Protein AF-A0A220MD50-F1 (afdb_monomer)

Foldseek 3Di:
DDDPPPPPPQVVVVVVPPPPDDDDDDFKKKKFKFFLVGNNDGPDIFIDGPQVCQLLQVQQQQAFWADPVVRDIHGGADLAFKIKHAQRRLVSLLVSLQVQLVVLLPDDQKDKDWADWDADPVRDIDTDIDMDGSVVSSVRSNVSSVSSVCRNPHRIMMMMHHD

Mean predicted aligned error: 7.97 Å

Sequence (163 aa):
MISSSSTKYTFCYYKQKFNYLGDKMGLTHEFYLVRSENENEPVETVVLSDNLVLYIWDSLRWIPSFNPSAQENQTGLNYHGITIIRHEGANLLKGICLNWSRLFSLAPSTFRLTGDFVMDENGNGAYEKWNCTRDDLTKTLSALAAIAERAYHENYNIVHHGI

Solvent-accessible surface area (backbone atoms only — not comparable to full-atom values): 9024 Å² total; per-residue (Å²): 139,81,81,92,71,69,76,80,67,61,68,66,60,57,73,71,70,59,80,80,72,79,90,75,96,66,67,52,32,41,38,28,33,18,39,69,93,43,74,87,53,67,79,45,77,40,73,40,48,36,67,58,49,64,68,47,35,78,70,47,45,69,24,44,23,34,32,73,88,80,72,41,79,48,60,25,72,42,68,62,41,58,24,40,30,41,44,74,14,16,50,49,46,19,52,53,25,46,51,52,18,55,56,40,64,74,51,59,72,60,51,73,50,71,55,62,79,46,67,50,97,84,71,56,68,48,64,39,70,49,82,45,45,27,65,60,53,26,50,49,27,43,50,47,18,51,51,18,48,46,17,42,78,46,78,27,26,35,44,33,38,29,93

Secondary structure (DSSP, 8-state):
-----SHHHHGGGHHHHSTTS------EEEEEEEETTEEEEEEEEEEEEHHHHHHTHHHHTTSEEEETTTTEEEES--SSSEEEE-HHHHHHHHHHHHHHHHHHHTS-SEEEEEEEEEE-TTS-EEEEEEEEEHHHHHHHHHHHHHHHHHHHHSSEEEEEE--

Nearest PDB structures (foldseek):
  9bk5-assembly1_A  TM=3.515E-01  e=6.912E-03  synthetic construct
  4b9q-assembly2_B  TM=5.364E-01  e=9.324E-01  Escherichia coli
  7krv-assembly2_A  TM=4.938E-01  e=7.721E-01  Escherichia coli K-12
  7ko2-assembly4_D  TM=4.845E-01  e=1.642E+00  Escherichia coli K-12
  5obx-assembly1_A  TM=2.438E-01  e=4.384E-01  Mycoplasmoides genitalium G37

pLDDT: mean 86.34, std 21.07, range [29.56, 98.81]

Structure (mmCIF, N/CA/C/O backbone):
data_AF-A0A220MD50-F1
#
_entry.id   AF-A0A220MD50-F1
#
loop_
_atom_site.group_PDB
_atom_site.id
_atom_site.type_symbol
_atom_site.label_atom_id
_atom_site.label_alt_id
_atom_site.label_comp_id
_atom_site.label_asym_id
_atom_site.label_entity_id
_atom_site.label_seq_id
_atom_site.pdbx_PDB_ins_code
_atom_site.Cartn_x
_atom_site.Cartn_y
_atom_site.Cartn_z
_atom_site.occupancy
_atom_site.B_iso_or_equiv
_atom_site.auth_seq_id
_atom_site.auth_comp_id
_atom_site.auth_asym_id
_atom_site.auth_atom_id
_atom_site.pdbx_PDB_model_num
ATOM 1 N N . MET A 1 1 ? -4.760 4.789 38.716 1.00 33.47 1 MET A N 1
ATOM 2 C CA . MET A 1 1 ? -3.443 4.570 38.083 1.00 33.47 1 MET A CA 1
ATOM 3 C C . MET A 1 1 ? -3.423 3.143 37.568 1.00 33.47 1 MET A C 1
ATOM 5 O O . MET A 1 1 ? -3.322 2.234 38.376 1.00 33.47 1 MET A O 1
ATOM 9 N N . ILE A 1 2 ? -3.626 2.941 36.267 1.00 31.88 2 ILE A N 1
ATOM 10 C CA . ILE A 1 2 ? -3.492 1.627 35.623 1.00 31.88 2 ILE A CA 1
ATOM 11 C C . ILE A 1 2 ? -2.254 1.719 34.733 1.00 31.88 2 ILE A C 1
ATOM 13 O O . ILE A 1 2 ? -2.068 2.712 34.032 1.00 31.88 2 ILE A O 1
ATOM 17 N N . SER A 1 3 ? -1.360 0.746 34.887 1.00 29.56 3 SER A N 1
ATOM 18 C CA . SER A 1 3 ? 0.023 0.778 34.423 1.00 29.56 3 SER A CA 1
ATOM 19 C C . SER A 1 3 ? 0.145 0.637 32.905 1.00 29.56 3 SER A C 1
ATOM 21 O O . SER A 1 3 ? -0.323 -0.333 32.315 1.00 29.56 3 SER A O 1
ATOM 23 N N . SER A 1 4 ? 0.861 1.574 32.290 1.00 38.00 4 SER A N 1
ATOM 24 C CA . SER A 1 4 ? 1.209 1.650 30.866 1.00 38.00 4 SER A CA 1
ATOM 25 C C . SER A 1 4 ? 2.385 0.740 30.464 1.00 38.00 4 SER A C 1
ATOM 27 O O . SER A 1 4 ? 3.243 1.121 29.671 1.00 38.00 4 SER A O 1
ATOM 29 N N . SER A 1 5 ? 2.470 -0.469 31.023 1.00 34.22 5 SER A N 1
ATOM 30 C CA . SER A 1 5 ? 3.657 -1.333 30.909 1.00 34.22 5 SER A CA 1
ATOM 31 C C . SER A 1 5 ? 3.493 -2.570 30.014 1.00 34.22 5 SER A C 1
ATOM 33 O O . SER A 1 5 ? 4.454 -3.319 29.856 1.00 34.22 5 SER A O 1
ATOM 35 N N . SER A 1 6 ? 2.326 -2.804 29.402 1.00 35.72 6 SER A N 1
ATOM 36 C CA . SER A 1 6 ? 2.066 -4.023 28.611 1.00 35.72 6 SER A CA 1
ATOM 37 C C . SER A 1 6 ? 2.445 -3.926 27.127 1.00 35.72 6 SER A C 1
ATOM 39 O O . SER A 1 6 ? 2.651 -4.954 26.491 1.00 35.72 6 SER A O 1
ATOM 41 N N . THR A 1 7 ? 2.602 -2.727 26.562 1.00 43.53 7 THR A N 1
ATOM 42 C CA . THR A 1 7 ? 2.783 -2.556 25.106 1.00 43.53 7 THR A CA 1
ATOM 43 C C . THR A 1 7 ? 4.197 -2.898 24.616 1.00 43.53 7 THR A C 1
ATOM 45 O O . THR A 1 7 ? 4.386 -3.223 23.448 1.00 43.53 7 THR A O 1
ATOM 48 N N . LYS A 1 8 ? 5.209 -2.865 25.497 1.00 35.38 8 LYS A N 1
ATOM 49 C CA . LYS A 1 8 ? 6.620 -3.093 25.118 1.00 35.38 8 LYS A CA 1
ATOM 50 C C . LYS A 1 8 ? 7.014 -4.564 24.959 1.00 35.38 8 LYS A C 1
ATOM 52 O O . LYS A 1 8 ? 8.006 -4.837 24.293 1.00 35.38 8 LYS A O 1
ATOM 57 N N . TYR A 1 9 ? 6.282 -5.500 25.563 1.00 35.84 9 TYR A N 1
ATOM 58 C CA . TYR A 1 9 ? 6.720 -6.899 25.643 1.00 35.84 9 TYR A CA 1
ATOM 59 C C . TYR A 1 9 ? 6.120 -7.812 24.563 1.00 35.84 9 TYR A C 1
ATOM 61 O O . TYR A 1 9 ? 6.695 -8.860 24.280 1.00 35.84 9 TYR A O 1
ATOM 69 N N . THR A 1 10 ? 5.020 -7.419 23.914 1.00 44.12 10 THR A N 1
ATOM 70 C CA . THR A 1 10 ? 4.245 -8.352 23.073 1.00 44.12 10 THR A CA 1
ATOM 71 C C . THR A 1 10 ? 4.644 -8.339 21.591 1.00 44.12 10 THR A C 1
ATOM 73 O O . THR A 1 10 ? 4.596 -9.378 20.938 1.00 44.12 10 THR A O 1
ATOM 76 N N . PHE A 1 11 ? 5.165 -7.224 21.065 1.00 40.19 11 PHE A N 1
ATOM 77 C CA . PHE A 1 11 ? 5.594 -7.128 19.657 1.00 40.19 11 PHE A CA 1
ATOM 78 C C . PHE A 1 11 ? 6.889 -7.900 19.334 1.00 40.19 11 PHE A C 1
ATOM 80 O O . PHE A 1 11 ? 7.086 -8.333 18.200 1.00 40.19 11 PHE A O 1
ATOM 87 N N . CYS A 1 12 ? 7.747 -8.160 20.328 1.00 42.00 12 CYS A N 1
ATOM 88 C CA . CYS A 1 12 ? 8.954 -8.978 20.148 1.00 42.00 12 CYS A CA 1
ATOM 89 C C . CYS A 1 12 ? 8.655 -10.459 19.850 1.00 42.00 12 CYS A C 1
ATOM 91 O O . CYS A 1 12 ? 9.500 -11.141 19.272 1.00 42.00 12 CYS A O 1
ATOM 93 N N . TYR A 1 13 ? 7.473 -10.969 20.216 1.00 40.78 13 TYR A N 1
ATOM 94 C CA . TYR A 1 13 ? 7.161 -12.399 20.094 1.00 40.78 13 TYR A CA 1
ATOM 95 C C . TYR A 1 13 ? 6.938 -12.845 18.636 1.00 40.78 13 TYR A C 1
ATOM 97 O O . TYR A 1 13 ? 7.210 -13.994 18.285 1.00 40.78 13 TYR A O 1
ATOM 105 N N . TYR A 1 14 ? 6.512 -11.936 17.753 1.00 43.03 14 TYR A N 1
ATOM 106 C CA . TYR A 1 14 ? 6.173 -12.277 16.367 1.00 43.03 14 TYR A CA 1
ATOM 107 C C . TYR A 1 14 ? 7.374 -12.360 15.425 1.00 43.03 14 TYR A C 1
ATOM 109 O O . TYR A 1 14 ? 7.390 -13.225 14.547 1.00 43.03 14 TYR A O 1
ATOM 117 N N . LYS A 1 15 ? 8.444 -11.596 15.686 1.00 42.00 15 LYS A N 1
ATOM 118 C CA . LYS A 1 15 ? 9.710 -11.725 14.941 1.00 42.00 15 LYS A CA 1
ATOM 119 C C . LYS A 1 15 ? 10.330 -13.123 15.093 1.00 42.00 15 LYS A C 1
ATOM 121 O O . LYS A 1 15 ? 11.102 -13.555 14.246 1.00 42.00 15 LYS A O 1
ATOM 126 N N . GLN A 1 16 ? 9.983 -13.850 16.159 1.00 35.53 16 GLN A N 1
ATOM 127 C CA . GLN A 1 16 ? 10.548 -15.166 16.458 1.00 35.53 16 GLN A CA 1
ATOM 128 C C . GLN A 1 16 ? 9.761 -16.336 15.838 1.00 35.53 16 GLN A C 1
ATOM 130 O O . GLN A 1 16 ? 10.336 -17.406 15.653 1.00 35.53 16 GLN A O 1
ATOM 135 N N . LYS A 1 17 ? 8.482 -16.150 15.469 1.00 33.06 17 LYS A N 1
ATOM 136 C CA . LYS A 1 17 ? 7.619 -17.239 14.965 1.00 33.06 17 LYS A CA 1
ATOM 137 C C . LYS A 1 17 ? 7.567 -17.355 13.433 1.00 33.06 17 LYS A C 1
ATOM 139 O O . LYS A 1 17 ? 7.232 -18.426 12.938 1.00 33.06 17 LYS A O 1
ATOM 144 N N . PHE A 1 18 ? 7.941 -16.307 12.692 1.00 42.00 18 PHE A N 1
ATOM 145 C CA . PHE A 1 18 ? 7.880 -16.285 11.219 1.00 42.00 18 PHE A CA 1
ATOM 146 C C . PHE A 1 18 ? 9.227 -16.473 10.499 1.00 42.00 18 PHE A C 1
ATOM 148 O O . PHE A 1 18 ? 9.246 -16.639 9.284 1.00 42.00 18 PHE A O 1
ATOM 155 N N . ASN A 1 19 ? 10.343 -16.601 11.228 1.00 35.97 19 ASN A N 1
ATOM 156 C CA . ASN A 1 19 ? 11.669 -16.915 10.660 1.00 35.97 19 ASN A CA 1
ATOM 157 C C . ASN A 1 19 ? 11.794 -18.330 10.034 1.00 35.97 19 ASN A C 1
ATOM 159 O O . ASN A 1 19 ? 12.901 -18.766 9.734 1.00 35.97 19 ASN A O 1
ATOM 163 N N . TYR A 1 20 ? 10.690 -19.062 9.842 1.00 38.44 20 TYR A N 1
ATOM 164 C CA . TYR A 1 20 ? 10.674 -20.452 9.361 1.00 38.44 20 TYR A CA 1
ATOM 165 C C . TYR A 1 20 ? 9.912 -20.671 8.040 1.00 38.44 20 TYR A C 1
ATOM 167 O O . TYR A 1 20 ? 9.559 -21.802 7.715 1.00 38.44 20 TYR A O 1
ATOM 175 N N . LEU A 1 21 ? 9.688 -19.617 7.250 1.00 39.91 21 LEU A N 1
ATOM 176 C CA . LEU A 1 21 ? 9.202 -19.699 5.864 1.00 39.91 21 LEU A CA 1
ATOM 177 C C . LEU A 1 21 ? 9.968 -18.642 5.040 1.00 39.91 21 LEU A C 1
ATOM 179 O O . LEU A 1 21 ? 9.522 -17.515 4.908 1.00 39.91 21 LEU A O 1
ATOM 183 N N . GLY A 1 22 ? 11.218 -18.859 4.641 1.00 35.53 22 GLY A N 1
ATOM 184 C CA . GLY A 1 22 ? 11.561 -19.738 3.526 1.00 35.53 22 GLY A CA 1
ATOM 185 C C . GLY A 1 22 ? 11.925 -18.900 2.288 1.00 35.53 22 GLY A C 1
ATOM 186 O O . GLY A 1 22 ? 11.055 -18.560 1.497 1.00 35.53 22 GLY A O 1
ATOM 187 N N . ASP A 1 23 ? 13.212 -18.560 2.172 1.00 40.06 23 ASP A N 1
ATOM 188 C CA . ASP A 1 23 ? 13.975 -18.261 0.947 1.00 40.06 23 ASP A CA 1
ATOM 189 C C . ASP A 1 23 ? 13.299 -17.498 -0.210 1.00 40.06 23 ASP A C 1
ATOM 191 O O . ASP A 1 23 ? 12.813 -18.080 -1.181 1.00 40.06 23 ASP A O 1
ATOM 195 N N . LYS A 1 24 ? 13.426 -16.164 -0.161 1.00 38.53 24 LYS A N 1
ATOM 196 C CA . LYS A 1 24 ? 13.802 -15.267 -1.278 1.00 38.53 24 LYS A CA 1
ATOM 197 C C . LYS A 1 24 ? 14.129 -13.893 -0.671 1.00 38.53 24 LYS A C 1
ATOM 199 O O . LYS A 1 24 ? 13.249 -13.053 -0.535 1.00 38.53 24 LYS A O 1
ATOM 204 N N . MET A 1 25 ? 15.370 -13.695 -0.215 1.00 47.81 25 MET A N 1
ATOM 205 C CA . MET A 1 25 ? 15.785 -12.490 0.524 1.00 47.81 25 MET A CA 1
ATOM 206 C C . MET A 1 25 ? 15.699 -11.217 -0.335 1.00 47.81 25 MET A C 1
ATOM 208 O O . MET A 1 25 ? 16.611 -10.900 -1.095 1.00 47.81 25 MET A O 1
ATOM 212 N N . GLY A 1 26 ? 14.602 -10.485 -0.172 1.00 69.69 26 GLY A N 1
ATOM 213 C CA . GLY A 1 26 ? 14.502 -9.041 -0.360 1.00 69.69 26 GLY A CA 1
ATOM 214 C C . GLY A 1 26 ? 13.874 -8.443 0.900 1.00 69.69 26 GLY A C 1
ATOM 215 O O . GLY A 1 26 ? 13.210 -9.161 1.647 1.00 69.69 26 GLY A O 1
ATOM 216 N N . LEU A 1 27 ? 14.106 -7.158 1.166 1.00 90.50 27 LEU A N 1
ATOM 217 C CA . LEU A 1 27 ? 13.430 -6.462 2.262 1.00 90.50 27 LEU A CA 1
ATOM 218 C C . LEU A 1 27 ? 11.914 -6.438 1.992 1.00 90.50 27 LEU A C 1
ATOM 220 O O . LEU A 1 27 ? 11.474 -6.362 0.837 1.00 90.50 27 LEU A O 1
ATOM 224 N N . THR A 1 28 ? 11.110 -6.551 3.048 1.00 94.81 28 THR A N 1
ATOM 225 C CA . THR A 1 28 ? 9.648 -6.627 2.944 1.00 94.81 28 THR A CA 1
ATOM 226 C C . THR A 1 28 ? 8.963 -5.813 4.024 1.00 94.81 28 THR A C 1
ATOM 228 O O . THR A 1 28 ? 9.440 -5.745 5.153 1.00 94.81 28 THR A O 1
ATOM 231 N N . HIS A 1 29 ? 7.784 -5.298 3.689 1.00 97.06 29 HIS A N 1
ATOM 232 C CA . HIS A 1 29 ? 6.845 -4.710 4.633 1.00 97.06 29 HIS A CA 1
ATOM 233 C C . HIS A 1 29 ? 5.666 -5.647 4.857 1.00 97.06 29 HIS A C 1
ATOM 235 O O . HIS A 1 29 ? 5.079 -6.162 3.902 1.00 97.06 29 HIS A O 1
ATOM 241 N N . GLU A 1 30 ? 5.282 -5.825 6.113 1.00 97.25 30 GLU A N 1
ATOM 242 C CA . GLU A 1 30 ? 4.172 -6.695 6.494 1.00 97.25 30 GLU A CA 1
ATOM 243 C C . GLU A 1 30 ? 2.990 -5.850 6.964 1.00 97.25 30 GLU A C 1
ATOM 245 O O . GLU A 1 30 ? 3.157 -4.902 7.729 1.00 97.25 30 GLU A O 1
ATOM 250 N N . PHE A 1 31 ? 1.789 -6.194 6.512 1.00 98.00 31 PHE A N 1
ATOM 251 C CA . PHE A 1 31 ? 0.541 -5.542 6.888 1.00 98.00 31 PHE A CA 1
ATOM 252 C C . PHE A 1 31 ? -0.380 -6.578 7.517 1.00 98.00 31 PHE A C 1
ATOM 254 O O . PHE A 1 31 ? -0.807 -7.524 6.856 1.00 98.00 31 PHE A O 1
ATOM 261 N N . TYR A 1 32 ? -0.691 -6.386 8.790 1.00 97.12 32 TYR A N 1
ATOM 262 C CA . TYR A 1 32 ? -1.512 -7.281 9.590 1.00 97.12 32 TYR A CA 1
ATOM 263 C C . TYR A 1 32 ? -2.880 -6.661 9.826 1.00 97.12 32 TYR A C 1
ATOM 265 O O . TYR A 1 32 ? -2.976 -5.562 10.369 1.00 97.12 32 TYR A O 1
ATOM 273 N N . LEU A 1 33 ? -3.942 -7.374 9.469 1.00 96.81 33 LEU A N 1
ATOM 274 C CA . LEU A 1 33 ? -5.292 -7.026 9.889 1.00 96.81 33 LEU A CA 1
ATOM 275 C C . LEU A 1 33 ? -5.526 -7.568 11.299 1.00 96.81 33 LEU A C 1
ATOM 277 O O . LEU A 1 33 ? -5.477 -8.781 11.513 1.00 96.81 33 LEU A O 1
ATOM 281 N N . VAL A 1 34 ? -5.814 -6.687 12.251 1.00 94.81 34 VAL A N 1
ATOM 282 C CA . VAL A 1 34 ? -6.007 -7.049 13.661 1.00 94.81 34 VAL A CA 1
ATOM 283 C C . VAL A 1 34 ? -7.303 -6.461 14.196 1.00 94.81 34 VAL A C 1
ATOM 285 O O . VAL A 1 34 ? -7.735 -5.393 13.761 1.00 94.81 34 VAL A O 1
ATOM 288 N N . ARG A 1 35 ? -7.946 -7.144 15.144 1.00 91.62 35 ARG A N 1
ATOM 289 C CA . ARG A 1 35 ? -9.133 -6.594 15.815 1.00 91.62 35 ARG A CA 1
ATOM 290 C C . ARG A 1 35 ? -8.709 -5.408 16.675 1.00 91.62 35 ARG A C 1
ATOM 292 O O . ARG A 1 35 ? -7.718 -5.512 17.391 1.00 91.62 35 ARG A O 1
ATOM 299 N N . SER A 1 36 ? -9.486 -4.326 16.685 1.00 84.94 36 SER A N 1
ATOM 300 C CA . SER A 1 36 ? -9.155 -3.126 17.477 1.00 84.94 36 SER A CA 1
ATOM 301 C C . SER A 1 36 ? -9.008 -3.402 18.980 1.00 84.94 36 SER A C 1
ATOM 303 O O . SER A 1 36 ? -8.296 -2.693 19.681 1.00 84.94 36 SER A O 1
ATOM 305 N N . GLU A 1 37 ? -9.697 -4.426 19.483 1.00 82.75 37 GLU A N 1
ATOM 306 C CA . GLU A 1 37 ? -9.680 -4.851 20.890 1.00 82.75 37 GLU A CA 1
ATOM 307 C C . GLU A 1 37 ? -8.593 -5.889 21.215 1.00 82.75 37 GLU A C 1
ATOM 309 O O . GLU A 1 37 ? -8.300 -6.126 22.386 1.00 82.75 37 GLU A O 1
ATOM 314 N N . ASN A 1 38 ? -7.990 -6.508 20.195 1.00 78.88 38 ASN A N 1
ATOM 315 C CA . ASN A 1 38 ? -6.923 -7.489 20.354 1.00 78.88 38 ASN A CA 1
ATOM 316 C C . ASN A 1 38 ? -5.941 -7.405 19.181 1.00 78.88 38 ASN A C 1
ATOM 318 O O . ASN A 1 38 ? -6.014 -8.169 18.217 1.00 78.88 38 ASN A O 1
ATOM 322 N N . GLU A 1 39 ? -4.990 -6.481 19.299 1.00 70.12 39 GLU A N 1
ATOM 323 C CA . GLU A 1 39 ? -3.935 -6.270 18.301 1.00 70.12 39 GLU A CA 1
ATOM 324 C C . GLU A 1 39 ? -2.915 -7.423 18.253 1.00 70.12 39 GLU A C 1
ATOM 326 O O . GLU A 1 39 ? -2.077 -7.470 17.357 1.00 70.12 39 GLU A O 1
ATOM 331 N N . ASN A 1 40 ? -2.984 -8.372 19.196 1.00 70.19 40 ASN A N 1
ATOM 332 C CA . ASN A 1 40 ? -2.010 -9.454 19.310 1.00 70.19 40 ASN A CA 1
ATOM 333 C C . ASN A 1 40 ? -2.331 -10.659 18.431 1.00 70.19 40 ASN A C 1
ATOM 335 O O . ASN A 1 40 ? -1.493 -11.545 18.357 1.00 70.19 40 ASN A O 1
ATOM 339 N N . GLU A 1 41 ? -3.502 -10.748 17.803 1.00 80.69 41 GLU A N 1
ATOM 340 C CA . GLU A 1 41 ? -3.882 -11.905 16.985 1.00 80.69 41 GLU A CA 1
ATOM 341 C C . GLU A 1 41 ? -4.240 -11.450 15.566 1.00 80.69 41 GLU A C 1
ATOM 343 O O . GLU A 1 41 ? -5.362 -10.987 15.330 1.00 80.69 41 GLU A O 1
ATOM 348 N N . PRO A 1 42 ? -3.293 -11.545 14.610 1.00 86.75 42 PRO A N 1
ATOM 349 C CA . PRO A 1 42 ? -3.571 -11.179 13.234 1.00 86.75 42 PRO A CA 1
ATOM 350 C C . PRO A 1 42 ? -4.585 -12.143 12.628 1.00 86.75 42 PRO A C 1
ATOM 352 O O . PRO A 1 42 ? -4.441 -13.363 12.695 1.00 86.75 42 PRO A O 1
ATOM 355 N N . VAL A 1 43 ? -5.612 -11.570 12.011 1.00 92.50 43 VAL A N 1
ATOM 356 C CA . VAL A 1 43 ? -6.631 -12.314 11.267 1.00 92.50 43 VAL A CA 1
ATOM 357 C C . VAL A 1 43 ? -6.155 -12.609 9.852 1.00 92.50 43 VAL A C 1
ATOM 359 O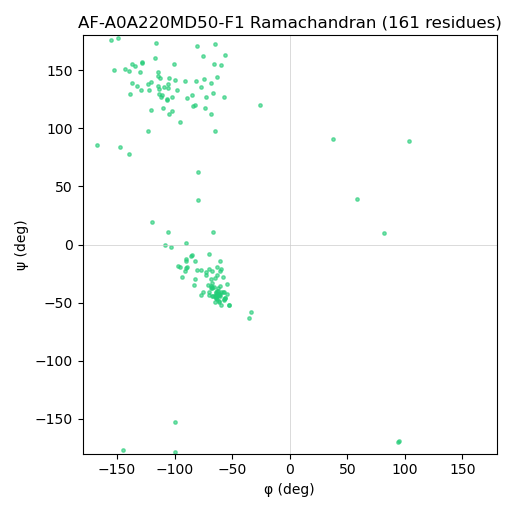 O . VAL A 1 43 ? -6.477 -13.655 9.295 1.00 92.50 43 VAL A O 1
ATOM 362 N N . GLU A 1 44 ? -5.397 -11.687 9.269 1.00 95.06 44 GLU A N 1
ATOM 363 C CA . GLU A 1 44 ? -4.897 -11.781 7.903 1.00 95.06 44 GLU A CA 1
ATOM 364 C C . GLU A 1 44 ? -3.593 -10.991 7.768 1.00 95.06 44 GLU A C 1
ATOM 366 O O . GLU A 1 44 ? -3.399 -9.990 8.464 1.00 95.06 44 GLU A O 1
ATOM 371 N N . THR A 1 45 ? -2.715 -11.429 6.866 1.00 96.00 45 THR A N 1
ATOM 372 C CA . THR A 1 45 ? -1.433 -10.772 6.595 1.00 96.00 45 THR A CA 1
ATOM 373 C C . THR A 1 45 ? 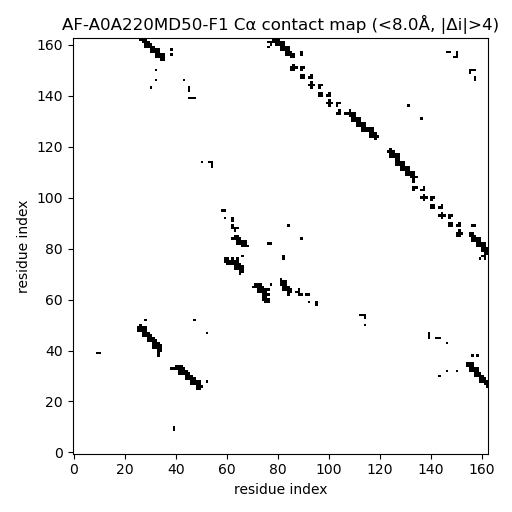-1.231 -10.606 5.098 1.00 96.00 45 THR A C 1
ATOM 375 O O . THR A 1 45 ? -1.435 -11.543 4.326 1.00 96.00 45 THR A O 1
ATOM 378 N N . VAL A 1 46 ? -0.765 -9.425 4.699 1.00 97.50 46 VAL A N 1
ATOM 379 C CA . VAL A 1 46 ? -0.310 -9.129 3.340 1.00 97.50 46 VAL A CA 1
ATOM 380 C C . VAL A 1 46 ? 1.135 -8.646 3.406 1.00 97.50 46 VAL A C 1
ATOM 382 O O . VAL A 1 46 ? 1.470 -7.795 4.226 1.00 97.50 46 VAL A O 1
ATOM 385 N N . VAL A 1 47 ? 1.994 -9.190 2.546 1.00 96.69 47 VAL A N 1
ATOM 386 C CA . VAL A 1 47 ? 3.424 -8.858 2.499 1.00 96.69 47 VAL A CA 1
ATOM 387 C C . VAL A 1 47 ? 3.730 -8.158 1.186 1.00 96.69 47 VAL A C 1
ATOM 389 O O . VAL A 1 47 ? 3.357 -8.645 0.118 1.00 96.69 47 VAL A O 1
ATOM 392 N N . LEU A 1 48 ? 4.407 -7.016 1.263 1.00 96.25 48 LEU A N 1
ATOM 393 C CA . LEU A 1 48 ? 4.870 -6.262 0.105 1.00 96.25 48 LEU A CA 1
ATOM 394 C C . LEU A 1 48 ? 6.398 -6.265 0.026 1.00 96.25 48 LEU A C 1
ATOM 396 O O . LEU A 1 48 ? 7.095 -6.116 1.026 1.00 96.25 48 LEU A O 1
ATOM 400 N N . SER A 1 49 ? 6.876 -6.327 -1.216 1.00 94.56 49 SER A N 1
ATOM 401 C CA . SER A 1 49 ? 8.096 -5.673 -1.688 1.00 94.56 49 SER A CA 1
ATOM 402 C C . SER A 1 49 ? 8.536 -4.424 -0.934 1.00 94.56 49 SER A C 1
ATOM 404 O O . SER A 1 49 ? 7.783 -3.463 -1.039 1.00 94.56 49 SER A O 1
ATOM 406 N N . ASP A 1 50 ? 9.714 -4.342 -0.312 1.00 94.69 50 ASP A N 1
ATOM 407 C CA . ASP A 1 50 ? 10.329 -3.030 -0.024 1.00 94.69 50 ASP A CA 1
ATOM 408 C C . ASP A 1 50 ? 10.423 -2.184 -1.295 1.00 94.69 50 ASP A C 1
ATOM 410 O O . ASP A 1 50 ? 9.815 -1.129 -1.407 1.00 94.69 50 ASP A O 1
ATOM 414 N N . ASN A 1 51 ? 11.007 -2.777 -2.329 1.00 93.75 51 ASN A N 1
ATOM 415 C CA . ASN A 1 51 ? 10.916 -2.356 -3.714 1.00 93.75 51 ASN A CA 1
ATOM 416 C C . ASN A 1 51 ? 9.531 -1.776 -4.091 1.00 93.75 51 ASN A C 1
ATOM 418 O O . ASN A 1 51 ? 9.396 -0.593 -4.403 1.00 93.75 51 ASN A O 1
ATOM 422 N N . LEU A 1 52 ? 8.460 -2.573 -4.024 1.00 96.00 52 LEU A N 1
ATOM 423 C CA . LEU A 1 52 ? 7.121 -2.080 -4.367 1.00 96.00 52 LEU A CA 1
ATOM 424 C C . LEU A 1 52 ? 6.682 -0.897 -3.486 1.00 96.00 52 LEU A C 1
ATOM 426 O O . LEU A 1 52 ? 6.087 0.043 -4.008 1.00 96.00 52 LEU A O 1
ATOM 430 N N . VAL A 1 53 ? 6.967 -0.940 -2.183 1.00 96.94 53 VAL A N 1
ATOM 431 C CA . VAL A 1 53 ? 6.634 0.128 -1.231 1.00 96.94 53 VAL A CA 1
ATOM 432 C C . VAL A 1 53 ? 7.361 1.423 -1.577 1.00 96.94 53 VAL A C 1
ATOM 434 O O . VAL A 1 53 ? 6.701 2.458 -1.657 1.00 96.94 53 VAL A O 1
ATOM 437 N N . LEU A 1 54 ? 8.663 1.370 -1.862 1.00 95.56 54 LEU A N 1
ATOM 438 C CA . LEU A 1 54 ? 9.466 2.508 -2.310 1.00 95.56 54 LEU A CA 1
ATOM 439 C C . LEU A 1 54 ? 8.946 3.075 -3.634 1.00 95.56 54 LEU A C 1
ATOM 441 O O . LEU A 1 54 ? 8.781 4.287 -3.770 1.00 95.56 54 LEU A O 1
ATOM 445 N N . TYR A 1 55 ? 8.588 2.207 -4.585 1.00 96.88 55 TYR A N 1
ATOM 446 C CA . TYR A 1 55 ? 8.067 2.632 -5.886 1.00 96.88 55 TYR A CA 1
ATOM 447 C C . TYR A 1 55 ? 6.775 3.454 -5.780 1.00 96.88 55 TYR A C 1
ATOM 449 O O . TYR A 1 55 ? 6.559 4.379 -6.562 1.00 96.88 55 TYR A O 1
ATOM 457 N N . ILE A 1 56 ? 5.908 3.129 -4.814 1.00 97.50 56 ILE A N 1
ATOM 458 C CA . ILE A 1 56 ? 4.629 3.825 -4.599 1.00 97.50 56 ILE A CA 1
ATOM 459 C C . ILE A 1 56 ? 4.647 4.753 -3.373 1.00 97.50 56 ILE A C 1
ATOM 461 O O . ILE A 1 56 ? 3.592 5.258 -2.971 1.00 97.50 56 ILE A O 1
ATOM 465 N N . TRP A 1 57 ? 5.824 4.997 -2.787 1.00 97.38 57 TRP A N 1
ATOM 466 C CA . TRP A 1 57 ? 5.996 5.613 -1.468 1.00 97.38 57 TRP A CA 1
ATOM 467 C C . TRP A 1 57 ? 5.298 6.961 -1.332 1.00 97.38 57 TRP A C 1
ATOM 469 O O . TRP A 1 57 ? 4.612 7.221 -0.344 1.00 97.38 57 TRP A O 1
ATOM 479 N N . ASP A 1 58 ? 5.397 7.798 -2.363 1.00 98.12 58 ASP A N 1
ATOM 480 C CA . ASP A 1 58 ? 4.773 9.119 -2.387 1.00 98.12 58 ASP A CA 1
ATOM 481 C C . ASP A 1 58 ? 3.268 9.062 -2.164 1.00 98.12 58 ASP A C 1
ATOM 483 O O . ASP A 1 58 ? 2.734 9.868 -1.404 1.00 98.12 58 ASP A O 1
ATOM 487 N N . SER A 1 59 ? 2.597 8.078 -2.766 1.00 98.56 59 SER A N 1
ATOM 488 C CA . SER A 1 59 ? 1.162 7.888 -2.563 1.00 98.56 59 SER A CA 1
ATOM 489 C C . SER A 1 59 ? 0.844 7.365 -1.162 1.00 98.56 59 SER A C 1
ATOM 491 O O . SER A 1 59 ? -0.150 7.771 -0.564 1.00 98.56 59 SER A O 1
ATOM 493 N N . LEU A 1 60 ? 1.713 6.524 -0.589 1.00 98.50 60 LEU A N 1
ATOM 494 C CA . LEU A 1 60 ? 1.532 5.995 0.764 1.00 98.50 60 LEU A CA 1
ATOM 495 C C . LEU A 1 60 ? 1.694 7.080 1.833 1.00 98.50 60 LEU A C 1
ATOM 497 O O . LEU A 1 60 ? 1.020 7.012 2.857 1.00 98.50 60 LEU A O 1
ATOM 501 N N . ARG A 1 61 ? 2.508 8.119 1.588 1.00 98.19 61 ARG A N 1
ATOM 502 C CA . ARG A 1 61 ? 2.709 9.250 2.516 1.00 98.19 61 ARG A CA 1
ATOM 503 C C . ARG A 1 61 ? 1.441 10.049 2.824 1.00 98.19 61 ARG A C 1
ATOM 505 O O . ARG A 1 61 ? 1.436 10.811 3.785 1.00 98.19 61 ARG A O 1
ATOM 512 N N . TRP A 1 62 ? 0.369 9.877 2.055 1.00 98.56 62 TRP A N 1
ATOM 513 C CA . TRP A 1 62 ? -0.895 10.586 2.268 1.00 98.56 62 TRP A CA 1
ATOM 514 C C . TRP A 1 62 ? -1.784 9.951 3.337 1.00 98.56 62 TRP A C 1
ATOM 516 O O . TRP A 1 62 ? -2.745 10.579 3.764 1.00 98.56 62 TRP A O 1
ATOM 526 N N . ILE A 1 63 ? -1.497 8.715 3.751 1.00 98.69 63 ILE A N 1
ATOM 527 C CA . ILE A 1 63 ? -2.374 7.915 4.613 1.00 98.69 63 ILE A CA 1
ATOM 528 C C . ILE A 1 63 ? -2.346 8.449 6.052 1.00 98.69 63 ILE A C 1
ATOM 530 O O . ILE A 1 63 ? -1.291 8.368 6.679 1.00 98.69 63 ILE A O 1
ATOM 534 N N . PRO A 1 64 ? -3.467 8.927 6.630 1.00 98.62 64 PRO A N 1
ATOM 535 C CA . PRO A 1 64 ? -3.534 9.203 8.063 1.00 98.62 64 PRO A CA 1
ATOM 536 C C . PRO A 1 64 ? -3.200 7.952 8.880 1.00 98.62 64 PRO A C 1
ATOM 538 O O . PRO A 1 64 ? -3.795 6.889 8.682 1.00 98.62 64 PRO A O 1
ATOM 541 N N . SER A 1 65 ? -2.250 8.064 9.801 1.00 98.44 65 SER A N 1
ATOM 542 C CA . SER A 1 65 ? -1.774 6.932 10.593 1.00 98.44 65 SER A CA 1
ATOM 543 C C . SER A 1 65 ? -1.313 7.363 11.986 1.00 98.44 65 SER A C 1
ATOM 545 O O . SER A 1 65 ? -1.364 8.538 12.355 1.00 98.44 65 SER A O 1
ATOM 547 N N . PHE A 1 66 ? -0.908 6.394 12.800 1.00 98.06 66 PHE A N 1
ATOM 548 C CA . PHE A 1 66 ? -0.420 6.609 14.155 1.00 98.06 66 PHE A CA 1
ATOM 549 C C . PHE A 1 66 ? 0.922 5.908 14.357 1.00 98.06 66 PHE A C 1
ATOM 551 O O . PHE A 1 66 ? 1.077 4.731 14.017 1.00 98.06 66 PHE A O 1
ATOM 558 N N . ASN A 1 67 ? 1.876 6.629 14.942 1.00 96.88 67 ASN A N 1
ATOM 559 C CA . ASN A 1 67 ? 3.177 6.110 15.327 1.00 96.88 67 ASN A CA 1
ATOM 560 C C . ASN A 1 67 ? 3.148 5.689 16.808 1.00 96.88 67 ASN A C 1
ATOM 562 O O . ASN A 1 67 ? 3.199 6.552 17.687 1.00 96.88 67 ASN A O 1
ATOM 566 N N . PRO A 1 68 ? 3.114 4.383 17.132 1.00 94.56 68 PRO A N 1
ATOM 567 C CA . PRO A 1 68 ? 3.086 3.924 18.518 1.00 94.56 68 PRO A CA 1
ATOM 568 C C . PRO A 1 68 ? 4.404 4.155 19.268 1.00 94.56 68 PRO A C 1
ATOM 570 O O . PRO A 1 68 ? 4.394 4.196 20.498 1.00 94.56 68 PRO A O 1
ATOM 573 N N . SER A 1 69 ? 5.535 4.322 18.576 1.00 93.00 69 SER A N 1
ATOM 574 C CA . SER A 1 69 ? 6.812 4.616 19.238 1.00 93.00 69 SER A CA 1
ATOM 575 C C . SER A 1 69 ? 6.875 6.065 19.720 1.00 93.00 69 SER A C 1
ATOM 577 O O . SER A 1 69 ? 7.361 6.320 20.819 1.00 93.00 69 SER A O 1
ATOM 579 N N . ALA A 1 70 ? 6.379 7.002 18.908 1.00 93.50 70 ALA A N 1
ATOM 580 C CA . ALA A 1 70 ? 6.329 8.428 19.237 1.00 93.50 70 ALA A CA 1
ATOM 581 C C . ALA A 1 70 ? 5.030 8.844 19.956 1.00 93.50 70 ALA A C 1
ATOM 583 O O . ALA A 1 70 ? 4.971 9.923 20.534 1.00 93.50 70 ALA A O 1
ATOM 584 N N . GLN A 1 71 ? 4.016 7.969 19.976 1.00 95.44 71 GLN A N 1
ATOM 585 C CA . GLN A 1 71 ? 2.686 8.226 20.541 1.00 95.44 71 GLN A CA 1
ATOM 586 C C . GLN A 1 71 ? 1.972 9.420 19.886 1.00 95.44 71 GLN A C 1
ATOM 588 O O . GLN A 1 71 ? 1.282 10.189 20.554 1.00 95.44 71 GLN A O 1
ATOM 593 N N . GLU A 1 72 ? 2.103 9.557 18.567 1.00 96.19 72 GLU A N 1
ATOM 594 C CA . GLU A 1 72 ? 1.548 10.685 17.816 1.00 96.19 72 GLU A CA 1
ATOM 595 C C . GLU A 1 72 ? 0.825 10.258 16.537 1.00 96.19 72 GLU A C 1
ATOM 597 O O . GLU A 1 72 ? 1.115 9.217 15.937 1.00 96.19 72 GLU A O 1
ATOM 602 N N . ASN A 1 73 ? -0.136 11.084 16.121 1.00 98.06 73 ASN A N 1
ATOM 603 C CA . ASN A 1 73 ? -0.733 10.975 14.795 1.00 98.06 73 ASN A CA 1
ATOM 604 C C . ASN A 1 73 ? 0.258 11.502 13.755 1.00 98.06 73 ASN A C 1
ATOM 606 O O . ASN A 1 73 ? 0.924 12.509 13.983 1.00 98.06 73 ASN A O 1
ATOM 610 N N . GLN A 1 74 ? 0.301 10.852 12.600 1.00 97.69 74 GLN A N 1
ATOM 611 C CA . GLN A 1 74 ? 1.157 11.226 11.482 1.00 97.69 74 GLN A CA 1
ATOM 612 C C . GLN A 1 74 ? 0.453 10.950 10.147 1.00 97.69 74 GLN A C 1
ATOM 614 O O . GLN A 1 74 ? -0.696 10.502 10.102 1.00 97.69 74 GLN A O 1
ATOM 619 N N . THR A 1 75 ? 1.159 11.197 9.048 1.00 98.25 75 THR A N 1
ATOM 620 C CA . THR A 1 75 ? 0.762 10.746 7.714 1.00 98.25 75 THR A CA 1
ATOM 621 C C . THR A 1 75 ? 1.844 9.846 7.135 1.00 98.25 75 THR A C 1
ATOM 623 O O . THR A 1 75 ? 3.033 10.134 7.265 1.00 98.25 75 THR A O 1
ATOM 626 N N . GLY A 1 76 ? 1.437 8.776 6.465 1.00 98.31 76 GLY A N 1
ATOM 627 C CA . GLY A 1 76 ? 2.332 7.817 5.843 1.00 98.31 76 GLY A CA 1
ATOM 628 C C . GLY A 1 76 ? 2.656 6.613 6.708 1.00 98.31 76 GLY A C 1
ATOM 629 O O . GLY A 1 76 ? 2.030 6.358 7.739 1.00 98.31 76 GLY A O 1
ATOM 630 N N . LEU A 1 77 ? 3.635 5.848 6.236 1.00 98.44 77 LEU A N 1
ATOM 631 C CA . LEU A 1 77 ? 4.162 4.675 6.914 1.00 98.44 77 LEU A CA 1
ATOM 632 C C . LEU A 1 77 ? 5.524 5.006 7.521 1.00 98.44 77 LEU A C 1
ATOM 634 O O . LEU A 1 77 ? 6.339 5.697 6.910 1.00 98.44 77 LEU A O 1
ATOM 638 N N . ASN A 1 78 ? 5.795 4.457 8.698 1.00 97.75 78 ASN A N 1
ATOM 639 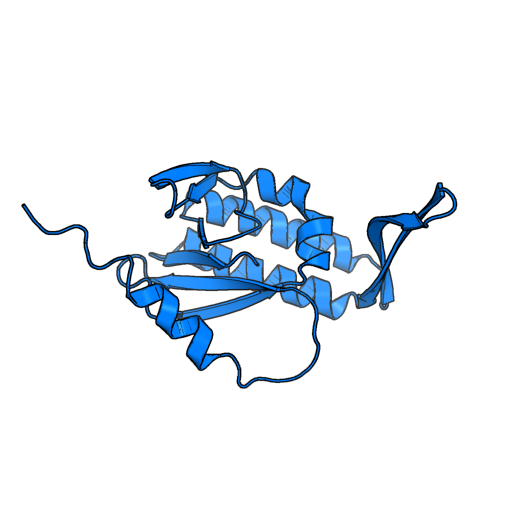C CA . ASN A 1 78 ? 7.145 4.374 9.225 1.00 97.75 78 ASN A CA 1
ATOM 640 C C . ASN A 1 78 ? 7.934 3.386 8.369 1.00 97.75 78 ASN A C 1
ATOM 642 O O . ASN A 1 78 ? 7.646 2.192 8.382 1.00 97.75 78 ASN A O 1
ATOM 646 N N . TYR A 1 79 ? 8.925 3.878 7.625 1.00 96.94 79 TYR A N 1
ATOM 647 C CA . TYR A 1 79 ? 9.793 3.004 6.831 1.00 96.94 79 TYR A CA 1
ATOM 648 C C . TYR A 1 79 ? 10.500 1.970 7.724 1.00 96.94 79 TYR A C 1
ATOM 650 O O . TYR A 1 79 ? 10.524 0.785 7.400 1.00 96.94 79 TYR A O 1
ATOM 658 N N . HIS A 1 80 ? 10.948 2.420 8.903 1.00 95.62 80 HIS A N 1
ATOM 659 C CA . HIS A 1 80 ? 11.447 1.582 9.991 1.00 95.62 80 HIS A CA 1
ATOM 660 C C . HIS A 1 80 ? 10.503 1.626 11.194 1.00 95.62 80 HIS A C 1
ATOM 662 O O . HIS A 1 80 ? 10.209 2.700 11.723 1.00 95.62 80 HIS A O 1
ATOM 668 N N . GLY A 1 81 ? 10.081 0.456 11.672 1.00 93.88 81 GLY A N 1
ATOM 669 C CA . GLY A 1 81 ? 9.212 0.324 12.843 1.00 93.88 81 GLY A CA 1
ATOM 670 C C . GLY A 1 81 ? 7.721 0.208 12.522 1.00 93.88 81 GLY A C 1
ATOM 671 O O . GLY A 1 81 ? 7.317 -0.039 11.392 1.00 93.88 81 GLY A O 1
ATOM 672 N N . ILE A 1 82 ? 6.887 0.318 13.555 1.00 96.50 82 ILE A N 1
ATOM 673 C CA . ILE A 1 82 ? 5.460 -0.017 13.468 1.00 96.50 82 ILE A CA 1
ATOM 674 C C . ILE A 1 82 ? 4.640 1.210 13.077 1.00 96.50 82 ILE A C 1
ATOM 676 O O . ILE A 1 82 ? 4.870 2.292 13.612 1.00 96.50 82 ILE A O 1
ATOM 680 N N . THR A 1 83 ? 3.635 1.026 12.226 1.00 98.25 83 THR A N 1
ATOM 681 C CA . THR A 1 83 ? 2.590 2.019 11.939 1.00 98.25 83 THR A CA 1
ATOM 682 C C . THR A 1 83 ? 1.217 1.418 12.213 1.00 98.25 83 THR A C 1
ATOM 684 O O . THR A 1 83 ? 0.959 0.282 11.825 1.00 98.25 83 THR A O 1
ATOM 687 N N . ILE A 1 84 ? 0.311 2.174 12.835 1.00 97.56 84 ILE A N 1
ATOM 688 C CA . ILE A 1 84 ? -1.095 1.774 12.987 1.00 97.56 84 ILE A CA 1
ATOM 689 C C . ILE A 1 84 ? -1.954 2.609 12.040 1.00 97.56 84 ILE A C 1
ATOM 691 O O . ILE A 1 84 ? -1.948 3.838 12.099 1.00 97.56 84 ILE A O 1
ATOM 695 N N . ILE A 1 85 ? -2.722 1.939 11.187 1.00 98.19 85 ILE A N 1
ATOM 696 C CA . ILE A 1 85 ? -3.669 2.550 10.257 1.00 98.19 85 ILE A CA 1
ATOM 697 C C . ILE A 1 85 ? -5.079 2.215 10.746 1.00 98.19 85 ILE A C 1
ATOM 699 O O . ILE A 1 85 ? -5.468 1.048 10.822 1.00 98.19 85 ILE A O 1
ATOM 703 N N . ARG A 1 86 ? -5.830 3.257 11.101 1.00 95.69 86 ARG A N 1
ATOM 704 C CA . ARG A 1 86 ? -7.214 3.174 11.595 1.00 95.69 86 ARG A CA 1
ATOM 705 C C . ARG A 1 86 ? -8.200 3.500 10.471 1.00 95.69 86 ARG A C 1
ATOM 707 O O . ARG A 1 86 ? -7.784 3.807 9.358 1.00 95.69 86 ARG A O 1
ATOM 714 N N . HIS A 1 87 ? -9.491 3.498 10.787 1.00 94.75 87 HIS A N 1
ATOM 715 C CA . HIS A 1 87 ? -10.615 3.733 9.873 1.00 94.75 87 HIS A CA 1
ATOM 716 C C . HIS A 1 87 ? -10.362 4.744 8.728 1.00 94.75 87 HIS A C 1
ATOM 718 O O . HIS A 1 87 ? -10.467 4.380 7.558 1.00 94.75 87 HIS A O 1
ATOM 724 N N . GLU A 1 88 ? -9.992 5.996 9.030 1.00 94.94 88 GLU A N 1
ATOM 725 C CA . GLU A 1 88 ? -9.774 7.028 7.996 1.00 94.94 88 GLU A CA 1
ATOM 726 C C . GLU A 1 88 ? -8.602 6.691 7.060 1.00 94.94 88 GLU A C 1
ATOM 728 O O . GLU A 1 88 ? -8.723 6.784 5.836 1.00 94.94 88 GLU A O 1
ATOM 733 N N . GLY A 1 89 ? -7.483 6.239 7.631 1.00 98.38 89 GLY A N 1
ATOM 734 C CA . GLY A 1 89 ? -6.317 5.799 6.872 1.00 98.38 89 GLY A CA 1
ATOM 735 C C . GLY A 1 89 ? -6.586 4.551 6.039 1.00 98.38 89 GLY A C 1
ATOM 736 O O . GLY A 1 89 ? -6.116 4.458 4.907 1.00 98.38 89 GLY A O 1
ATOM 737 N N . ALA A 1 90 ? -7.392 3.623 6.555 1.00 98.44 90 ALA A N 1
ATOM 738 C CA . ALA A 1 90 ? -7.756 2.393 5.866 1.00 98.44 90 ALA A CA 1
ATOM 739 C C . ALA A 1 90 ? -8.561 2.681 4.590 1.00 98.44 90 ALA A C 1
ATOM 741 O O . ALA A 1 90 ? -8.264 2.119 3.535 1.00 98.44 90 ALA A O 1
ATOM 742 N N . ASN A 1 91 ? -9.510 3.624 4.637 1.00 98.25 91 ASN A N 1
ATOM 743 C CA . ASN A 1 91 ? -10.265 4.015 3.446 1.00 98.25 91 ASN A CA 1
ATOM 744 C C . ASN A 1 91 ? -9.360 4.591 2.344 1.00 98.25 91 ASN A C 1
ATOM 746 O O . ASN A 1 91 ? -9.502 4.248 1.167 1.00 98.25 91 ASN A O 1
ATOM 750 N N . LEU A 1 92 ? -8.409 5.452 2.723 1.00 98.56 92 LEU A N 1
ATOM 751 C CA . LEU A 1 92 ? -7.480 6.045 1.764 1.00 98.56 92 LEU A CA 1
ATOM 752 C C . LEU A 1 92 ? -6.489 5.006 1.218 1.00 98.56 92 LEU A C 1
ATOM 754 O O . LEU A 1 92 ? -6.287 4.946 0.004 1.00 98.56 92 LEU A O 1
ATOM 758 N N . LEU A 1 93 ? -5.937 4.144 2.080 1.00 98.81 93 LEU A N 1
ATOM 759 C CA . LEU A 1 93 ? -5.064 3.036 1.683 1.00 98.81 93 LEU A CA 1
ATOM 760 C C . LEU A 1 93 ? -5.762 2.115 0.676 1.00 98.81 93 LEU A C 1
ATOM 762 O O . LEU A 1 93 ? -5.185 1.808 -0.367 1.00 98.81 93 LEU A O 1
ATOM 766 N N . LYS A 1 94 ? -7.023 1.739 0.931 1.00 98.69 94 LYS A N 1
ATOM 767 C CA . LYS A 1 94 ? -7.837 0.967 -0.017 1.00 98.69 94 LYS A CA 1
ATOM 768 C C . LYS A 1 94 ? -7.873 1.638 -1.386 1.00 98.69 94 LYS A C 1
ATOM 770 O O . LYS A 1 94 ? -7.590 0.996 -2.397 1.00 98.69 94 LYS A O 1
ATOM 775 N N . GLY A 1 95 ? -8.224 2.924 -1.419 1.00 98.69 95 GLY A N 1
ATOM 776 C CA . GLY A 1 95 ? -8.300 3.696 -2.656 1.00 98.69 95 GLY A CA 1
ATOM 777 C C . GLY A 1 95 ? -6.972 3.701 -3.412 1.00 98.69 95 GLY A C 1
ATOM 778 O O . GLY A 1 95 ? -6.948 3.414 -4.609 1.00 98.69 95 GLY A O 1
ATOM 779 N N . ILE A 1 96 ? -5.863 3.966 -2.720 1.00 98.81 96 ILE A N 1
ATOM 780 C CA . ILE A 1 96 ? -4.514 3.964 -3.301 1.00 98.81 96 ILE A CA 1
ATOM 781 C C . ILE A 1 96 ? -4.180 2.588 -3.894 1.00 98.81 96 ILE A C 1
ATOM 783 O O . ILE A 1 96 ? -3.824 2.495 -5.070 1.00 98.81 96 ILE A O 1
ATOM 787 N N . CYS A 1 97 ? -4.350 1.512 -3.124 1.00 98.81 97 CYS A N 1
ATOM 788 C CA . CYS A 1 97 ? -4.013 0.157 -3.556 1.00 98.81 97 CYS A CA 1
ATOM 789 C C . CYS A 1 97 ? -4.859 -0.319 -4.744 1.00 98.81 97 CYS A C 1
ATOM 791 O O . CYS A 1 97 ? -4.313 -0.897 -5.685 1.00 98.81 97 CYS A O 1
ATOM 793 N N . LEU A 1 98 ? -6.167 -0.033 -4.759 1.00 98.69 98 LEU A N 1
ATOM 794 C CA . LEU A 1 98 ? -7.028 -0.365 -5.899 1.00 98.69 98 LEU A CA 1
ATOM 795 C C . LEU A 1 98 ? -6.616 0.388 -7.167 1.00 98.69 98 LEU A C 1
ATOM 797 O O . LEU A 1 98 ? -6.618 -0.196 -8.251 1.00 98.69 98 LEU A O 1
ATOM 801 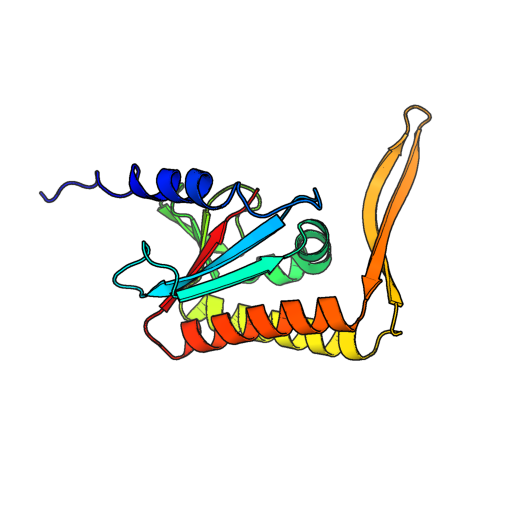N N . ASN A 1 99 ? -6.237 1.663 -7.051 1.00 98.75 99 ASN A N 1
ATOM 802 C CA . ASN A 1 99 ? -5.803 2.449 -8.205 1.00 98.75 99 ASN A CA 1
ATOM 803 C C . ASN A 1 99 ? -4.446 1.984 -8.746 1.00 98.75 99 ASN A C 1
ATOM 805 O O . ASN A 1 99 ? -4.305 1.849 -9.961 1.00 98.75 99 ASN A O 1
ATOM 809 N N . TRP A 1 100 ? -3.482 1.651 -7.882 1.00 98.69 100 TRP A N 1
ATOM 810 C CA . TRP A 1 100 ? -2.223 1.038 -8.319 1.00 98.69 100 TRP A CA 1
ATOM 811 C C . TRP A 1 100 ? -2.432 -0.337 -8.950 1.00 98.69 100 TRP A C 1
ATOM 813 O O . TRP A 1 100 ? -1.871 -0.613 -10.009 1.00 98.69 100 TRP A O 1
ATOM 823 N N . SER A 1 101 ? -3.279 -1.181 -8.353 1.00 98.62 101 SER A N 1
ATOM 824 C CA . SER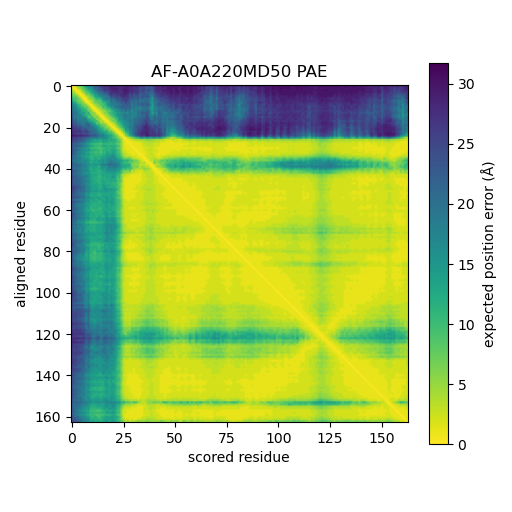 A 1 101 ? -3.651 -2.478 -8.931 1.00 98.62 101 SER A CA 1
ATOM 825 C C . SER A 1 101 ? -4.255 -2.294 -10.327 1.00 98.62 101 SER A C 1
ATOM 827 O O . SER A 1 101 ? -3.817 -2.912 -11.297 1.00 98.62 101 SER A O 1
ATOM 829 N N . ARG A 1 102 ? -5.194 -1.353 -10.478 1.00 98.62 102 ARG A N 1
ATOM 830 C CA . ARG A 1 102 ? -5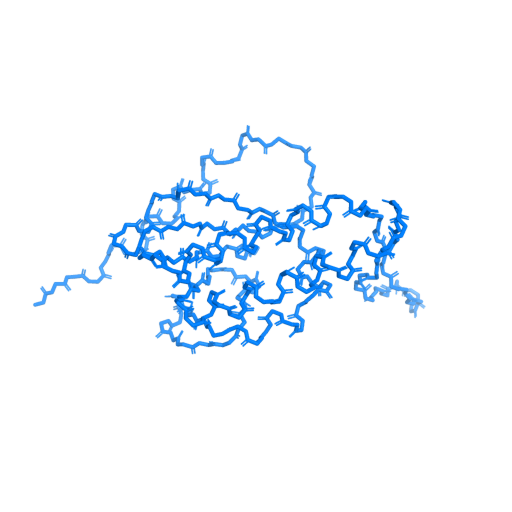.789 -1.030 -11.777 1.00 98.62 102 ARG A CA 1
ATOM 831 C C . ARG A 1 102 ? -4.753 -0.522 -12.775 1.00 98.62 102 ARG A C 1
ATOM 833 O O . ARG A 1 102 ? -4.782 -0.956 -13.923 1.00 98.62 102 ARG A O 1
ATOM 840 N N . LEU A 1 103 ? -3.836 0.350 -12.365 1.00 98.38 103 LEU A N 1
ATOM 841 C CA . LEU A 1 103 ? -2.778 0.848 -13.240 1.00 98.38 103 LEU A CA 1
ATOM 842 C C . LEU A 1 103 ? -1.880 -0.294 -13.732 1.00 98.38 103 LEU A C 1
ATOM 844 O O . LEU A 1 103 ? -1.686 -0.441 -14.938 1.00 98.38 103 LEU A O 1
ATOM 848 N N . PHE A 1 104 ? -1.394 -1.147 -12.826 1.00 98.19 104 PHE A N 1
ATOM 849 C CA . PHE A 1 104 ? -0.555 -2.283 -13.204 1.00 98.19 104 PHE A CA 1
ATOM 850 C C . PHE A 1 104 ? -1.299 -3.312 -14.049 1.00 98.19 104 PHE A C 1
ATOM 852 O O . PHE A 1 104 ? -0.676 -3.925 -14.908 1.00 98.19 104 PHE A O 1
ATOM 859 N N . SER A 1 105 ? -2.620 -3.456 -13.901 1.00 98.12 105 SER A N 1
ATOM 860 C CA . SER A 1 105 ? -3.411 -4.361 -14.748 1.00 98.12 105 SER A CA 1
ATOM 861 C C . SER A 1 105 ? -3.341 -4.029 -16.248 1.00 98.12 105 SER A C 1
ATOM 863 O O . SER A 1 105 ? -3.567 -4.907 -17.078 1.00 98.12 105 SER A O 1
ATOM 865 N N . LEU A 1 106 ? -2.977 -2.788 -16.599 1.00 98.31 106 LEU A N 1
ATOM 866 C CA . LEU A 1 106 ? -2.792 -2.333 -17.981 1.00 98.31 106 LEU A CA 1
ATOM 867 C C . LEU A 1 106 ? -1.392 -2.641 -18.540 1.00 98.31 106 LEU A C 1
ATOM 869 O O . LEU A 1 106 ? -1.149 -2.438 -19.729 1.00 98.31 106 LEU A O 1
ATOM 873 N N . ALA A 1 107 ? -0.460 -3.099 -17.702 1.00 97.75 107 ALA A N 1
ATOM 874 C CA . ALA A 1 107 ? 0.908 -3.394 -18.103 1.00 97.75 107 ALA A CA 1
ATOM 875 C C . ALA A 1 107 ? 1.013 -4.719 -18.895 1.00 97.75 107 ALA A C 1
ATOM 877 O O . ALA A 1 107 ? 0.123 -5.580 -18.825 1.00 97.75 107 ALA A O 1
ATOM 878 N N . PRO A 1 108 ? 2.125 -4.939 -19.628 1.00 98.31 108 PRO A N 1
ATOM 879 C CA . PRO A 1 108 ? 2.463 -6.254 -20.171 1.00 98.31 108 PRO A CA 1
ATOM 880 C C . PRO A 1 108 ? 2.537 -7.322 -19.069 1.00 98.31 108 PRO A C 1
ATOM 882 O O . PRO A 1 108 ? 2.691 -7.002 -17.893 1.00 98.31 108 PRO A O 1
ATOM 885 N N . SER A 1 109 ? 2.491 -8.606 -19.438 1.00 97.75 109 SER A N 1
ATOM 886 C CA . SER A 1 109 ? 2.573 -9.715 -18.467 1.00 97.75 109 SER A CA 1
ATOM 887 C C . SER A 1 109 ? 3.813 -9.636 -17.569 1.00 97.75 109 SER A C 1
ATOM 889 O O . SER A 1 109 ? 3.748 -9.976 -16.389 1.00 97.75 109 SER A O 1
ATOM 891 N N . THR A 1 110 ? 4.926 -9.145 -18.118 1.00 97.19 110 THR A N 1
ATOM 892 C CA . THR A 1 110 ? 6.186 -8.897 -17.412 1.00 97.19 110 THR A CA 1
ATOM 893 C C . THR A 1 110 ? 6.779 -7.562 -17.838 1.00 97.19 110 THR A C 1
ATOM 895 O O . THR A 1 110 ? 6.795 -7.252 -19.031 1.00 97.19 110 THR A O 1
ATOM 898 N N . PHE A 1 111 ? 7.312 -6.794 -16.891 1.00 96.88 111 PHE A N 1
ATOM 899 C CA . PHE A 1 111 ? 7.933 -5.492 -17.151 1.00 96.88 111 PHE A CA 1
ATOM 900 C C . PHE A 1 111 ? 8.951 -5.134 -16.058 1.00 96.88 111 PHE A C 1
ATOM 902 O O . PHE A 1 111 ? 9.141 -5.887 -15.099 1.00 96.88 111 PHE A O 1
ATOM 909 N N . ARG A 1 112 ? 9.644 -4.000 -16.222 1.00 95.25 112 ARG A N 1
ATOM 910 C CA . ARG A 1 112 ? 10.629 -3.495 -15.256 1.00 95.25 112 ARG A CA 1
ATOM 911 C C . ARG A 1 112 ? 10.162 -2.202 -14.611 1.00 95.25 112 ARG A C 1
ATOM 913 O O . ARG A 1 112 ? 9.747 -1.291 -15.324 1.00 95.25 112 ARG A O 1
ATOM 920 N N . LEU A 1 113 ? 10.299 -2.117 -13.293 1.00 95.38 113 LEU A N 1
ATOM 921 C CA . LEU A 1 113 ? 10.117 -0.877 -12.543 1.00 95.38 113 LEU A CA 1
ATOM 922 C C . LEU A 1 113 ? 11.468 -0.257 -12.203 1.00 95.38 113 LEU A C 1
ATOM 924 O O . LEU A 1 113 ? 12.490 -0.941 -12.190 1.00 95.38 113 LEU A O 1
ATOM 928 N N . THR A 1 114 ? 11.458 1.056 -11.994 1.00 94.75 114 THR A N 1
ATOM 929 C CA . THR A 1 114 ? 12.629 1.853 -11.612 1.00 94.75 114 THR A CA 1
ATOM 930 C C . THR A 1 114 ? 12.738 1.882 -10.094 1.00 94.75 114 THR A C 1
ATOM 932 O O . THR A 1 114 ? 11.758 2.243 -9.453 1.00 94.75 114 THR A O 1
ATOM 935 N N . GLY A 1 115 ? 13.895 1.506 -9.555 1.00 91.44 115 GLY A N 1
ATOM 936 C CA . GLY A 1 115 ? 14.237 1.650 -8.140 1.00 91.44 115 GLY A CA 1
ATOM 937 C C . GLY A 1 115 ? 15.115 2.875 -7.891 1.00 91.44 115 GLY A C 1
ATOM 938 O O . GLY A 1 115 ? 15.075 3.841 -8.660 1.00 91.44 115 GLY A O 1
ATOM 939 N N . ASP A 1 116 ? 15.926 2.808 -6.840 1.00 88.44 116 ASP A N 1
ATOM 940 C CA . ASP A 1 116 ? 16.773 3.913 -6.397 1.00 88.44 116 ASP A CA 1
ATOM 941 C C . ASP A 1 116 ? 17.875 4.265 -7.400 1.00 88.44 116 ASP A C 1
ATOM 943 O O . ASP A 1 116 ? 18.303 3.453 -8.225 1.00 88.44 116 ASP A O 1
ATOM 947 N N . PHE A 1 117 ? 18.337 5.515 -7.339 1.00 91.88 117 PHE A N 1
ATOM 948 C CA . PHE A 1 117 ? 19.517 5.947 -8.078 1.00 91.88 117 PHE A CA 1
ATOM 949 C C . PHE A 1 117 ? 20.773 5.608 -7.280 1.00 91.88 117 PHE A C 1
ATOM 951 O O . PHE A 1 117 ? 20.973 6.122 -6.181 1.00 91.88 117 PHE A O 1
ATOM 958 N N . VAL A 1 118 ? 21.635 4.778 -7.857 1.00 89.94 118 VAL A N 1
ATOM 959 C CA . VAL A 1 118 ? 22.880 4.327 -7.237 1.00 89.94 118 VAL A CA 1
ATOM 960 C C . VAL A 1 118 ? 24.051 4.876 -8.037 1.00 89.94 118 VAL A C 1
ATOM 962 O O . VAL A 1 118 ? 24.033 4.853 -9.268 1.00 89.94 118 VAL A O 1
ATOM 965 N N . MET A 1 119 ? 25.066 5.375 -7.335 1.00 95.19 119 MET A N 1
ATOM 966 C CA . MET A 1 119 ? 26.332 5.804 -7.925 1.00 95.19 119 MET A CA 1
ATOM 967 C C . MET A 1 119 ? 27.435 4.796 -7.626 1.00 95.19 119 MET A C 1
ATOM 969 O O . MET A 1 119 ? 27.546 4.314 -6.500 1.00 95.19 119 MET A O 1
ATOM 973 N N . ASP A 1 120 ? 28.264 4.513 -8.627 1.00 91.19 120 ASP A N 1
ATOM 974 C CA . ASP A 1 120 ? 29.505 3.769 -8.448 1.00 91.19 120 ASP A CA 1
ATOM 975 C C . ASP A 1 120 ? 30.639 4.665 -7.908 1.00 91.19 120 ASP A C 1
ATOM 977 O O . ASP A 1 120 ? 30.531 5.894 -7.836 1.00 91.19 120 ASP A O 1
ATOM 981 N N . GLU A 1 121 ? 31.759 4.039 -7.538 1.00 91.50 121 GLU A N 1
ATOM 982 C CA . GLU A 1 121 ? 32.955 4.725 -7.022 1.00 91.50 121 GLU A CA 1
ATOM 983 C C . GLU A 1 121 ? 33.599 5.680 -8.043 1.00 91.50 121 GLU A C 1
ATOM 985 O O . GLU A 1 121 ? 34.345 6.582 -7.667 1.00 91.50 121 GLU A O 1
ATOM 990 N N . ASN A 1 122 ? 33.296 5.508 -9.333 1.00 91.56 122 ASN A N 1
ATOM 991 C CA . ASN A 1 122 ? 33.812 6.333 -10.424 1.00 91.56 122 ASN A CA 1
ATOM 992 C C . ASN A 1 122 ? 32.905 7.538 -10.728 1.00 91.56 122 ASN A C 1
ATOM 994 O O . ASN A 1 122 ? 33.201 8.313 -11.638 1.00 91.56 122 ASN A O 1
ATOM 998 N N . GLY A 1 123 ? 31.808 7.707 -9.984 1.00 90.38 123 GLY A N 1
ATOM 999 C CA . GLY A 1 123 ? 30.848 8.789 -10.172 1.00 90.38 123 GLY A CA 1
ATOM 1000 C C . GLY A 1 123 ? 29.817 8.541 -11.277 1.00 90.38 123 GLY A C 1
ATOM 1001 O O . GLY A 1 123 ? 29.069 9.459 -11.615 1.00 90.38 123 GLY A O 1
ATOM 1002 N N . ASN A 1 124 ? 29.739 7.330 -11.835 1.00 92.94 124 ASN A N 1
ATOM 1003 C CA . ASN A 1 124 ? 28.683 6.966 -12.775 1.00 92.94 124 ASN A CA 1
ATOM 1004 C C . ASN A 1 124 ? 27.450 6.513 -12.002 1.00 92.94 124 ASN A C 1
ATOM 1006 O O . ASN A 1 124 ? 27.531 5.640 -11.140 1.00 92.94 124 ASN A O 1
ATOM 1010 N N . GLY A 1 125 ? 26.294 7.085 -12.331 1.00 93.50 125 GLY A N 1
ATOM 1011 C CA . GLY A 1 125 ? 25.040 6.740 -11.679 1.00 93.50 125 GLY A CA 1
ATOM 1012 C C . GLY A 1 125 ? 24.038 6.073 -12.610 1.00 93.50 125 GLY A C 1
ATOM 1013 O O . GLY A 1 125 ? 23.938 6.413 -13.791 1.00 93.50 125 GLY A O 1
ATOM 1014 N N . ALA A 1 126 ? 23.272 5.134 -12.066 1.00 93.56 126 ALA A N 1
ATOM 1015 C CA . ALA A 1 126 ? 22.172 4.486 -12.757 1.00 93.56 126 ALA A CA 1
ATOM 1016 C C . ALA A 1 126 ? 21.018 4.217 -11.792 1.00 93.56 126 ALA A C 1
ATOM 1018 O O . ALA A 1 126 ? 21.214 3.990 -10.602 1.00 93.56 126 ALA A O 1
ATOM 1019 N N . TYR A 1 127 ? 19.801 4.211 -12.330 1.00 93.69 127 TYR A N 1
ATOM 1020 C CA . TYR A 1 127 ? 18.658 3.714 -11.579 1.00 93.69 127 TYR A CA 1
ATOM 1021 C C . TYR A 1 127 ? 18.654 2.195 -11.567 1.00 93.69 127 TYR A C 1
ATOM 1023 O O . TYR A 1 127 ? 18.775 1.560 -12.623 1.00 93.69 127 TYR A O 1
ATOM 1031 N N . GLU A 1 128 ? 18.395 1.627 -10.400 1.00 91.69 128 GLU A N 1
ATOM 1032 C CA . GLU A 1 128 ? 18.082 0.218 -1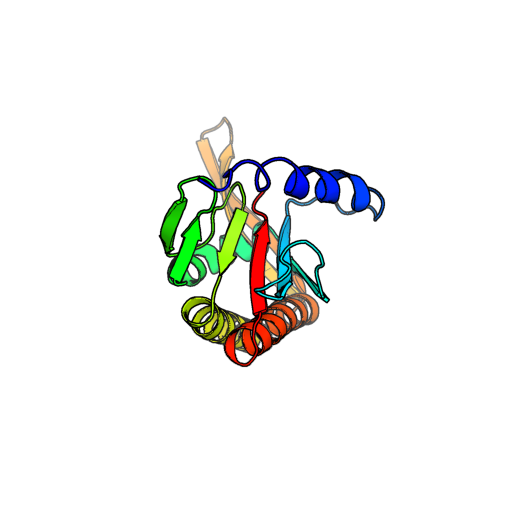0.277 1.00 91.69 128 GLU A CA 1
ATOM 1033 C C . GLU A 1 128 ? 16.828 -0.141 -11.080 1.00 91.69 128 GLU A C 1
ATOM 1035 O O . GLU A 1 128 ? 15.947 0.683 -11.368 1.00 91.69 128 GLU A O 1
ATOM 1040 N N . LYS A 1 129 ? 16.757 -1.410 -11.480 1.00 92.50 129 LYS A N 1
ATOM 1041 C CA . LYS A 1 129 ? 15.612 -1.976 -12.186 1.00 92.50 129 LYS A CA 1
ATOM 1042 C C . LYS A 1 129 ? 15.323 -3.358 -11.632 1.00 92.50 129 LYS A C 1
ATOM 1044 O O . LYS A 1 129 ? 16.210 -4.208 -11.651 1.00 92.50 129 LYS A O 1
ATOM 1049 N N . TRP A 1 130 ? 14.076 -3.630 -11.261 1.00 91.69 130 TRP A N 1
ATOM 1050 C CA . TRP A 1 130 ? 13.637 -5.002 -10.992 1.00 91.69 130 TRP A CA 1
ATOM 1051 C C . TRP A 1 130 ? 12.595 -5.458 -11.999 1.00 91.69 130 TRP A C 1
ATOM 1053 O O . TRP A 1 130 ? 11.787 -4.672 -12.496 1.00 91.69 130 TRP A O 1
ATOM 1063 N N . ASN A 1 131 ? 12.607 -6.757 -12.290 1.00 92.69 131 ASN A N 1
ATOM 1064 C CA . ASN A 1 131 ? 11.563 -7.396 -13.080 1.00 92.69 131 ASN A CA 1
ATOM 1065 C C . ASN A 1 131 ? 10.364 -7.703 -12.181 1.00 92.69 131 ASN A C 1
ATOM 1067 O O . ASN A 1 131 ? 10.527 -8.142 -11.046 1.00 92.69 131 ASN A O 1
ATOM 1071 N N . CYS A 1 132 ? 9.165 -7.509 -12.708 1.00 92.38 132 CYS A N 1
ATOM 1072 C CA . CYS A 1 132 ? 7.918 -7.827 -12.030 1.00 92.38 132 CYS A CA 1
ATOM 1073 C C . CYS A 1 132 ? 6.946 -8.492 -13.002 1.00 92.38 132 CYS A C 1
ATOM 1075 O O . CYS A 1 132 ? 7.039 -8.313 -14.223 1.00 92.38 132 CYS A O 1
ATOM 1077 N N . THR A 1 133 ? 6.023 -9.274 -12.449 1.00 96.44 133 THR A N 1
ATOM 1078 C CA . THR A 1 133 ? 4.873 -9.782 -13.191 1.00 96.44 133 THR A CA 1
ATOM 1079 C C . THR A 1 133 ? 3.668 -8.909 -12.864 1.00 96.44 133 THR A C 1
ATOM 1081 O O . THR A 1 133 ? 3.484 -8.469 -11.724 1.00 96.44 133 THR A O 1
ATOM 1084 N N . ARG A 1 134 ? 2.835 -8.640 -13.872 1.00 97.69 134 ARG A N 1
ATOM 1085 C CA . ARG A 1 134 ? 1.574 -7.920 -13.667 1.00 97.69 134 ARG A CA 1
ATOM 1086 C C . ARG A 1 134 ? 0.709 -8.625 -12.627 1.00 97.69 134 ARG A C 1
ATOM 1088 O O . ARG A 1 134 ? 0.148 -7.978 -11.745 1.00 97.69 134 ARG A O 1
ATOM 1095 N N . ASP A 1 135 ? 0.587 -9.940 -12.746 1.00 97.00 135 ASP A N 1
ATOM 1096 C CA . ASP A 1 135 ? -0.354 -10.714 -11.945 1.00 97.00 135 ASP A CA 1
ATOM 1097 C C . ASP A 1 135 ? 0.058 -10.719 -10.459 1.00 97.00 135 ASP A C 1
ATOM 1099 O O . ASP A 1 135 ? -0.802 -10.543 -9.599 1.00 97.00 135 ASP A O 1
ATOM 1103 N N . ASP A 1 136 ? 1.358 -1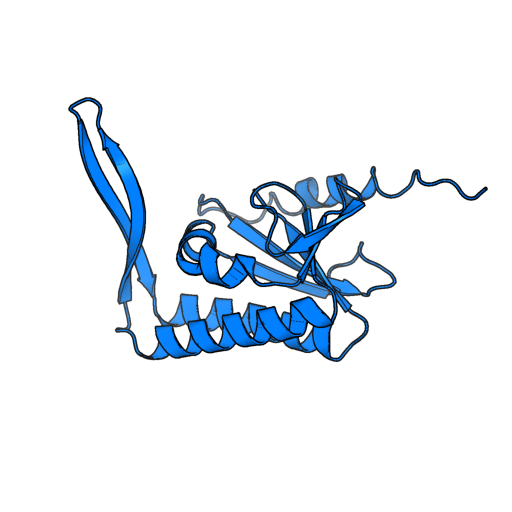0.777 -10.136 1.00 95.19 136 ASP A N 1
ATOM 1104 C CA . ASP A 1 136 ? 1.824 -10.705 -8.741 1.00 95.19 136 ASP A CA 1
ATOM 1105 C C . ASP A 1 136 ? 1.573 -9.323 -8.119 1.00 95.19 136 ASP A C 1
ATOM 1107 O O . ASP A 1 136 ? 1.083 -9.230 -6.988 1.00 95.19 136 ASP A O 1
ATOM 1111 N N . LEU A 1 137 ? 1.862 -8.242 -8.856 1.00 96.56 137 LEU A N 1
ATOM 1112 C CA . LEU A 1 137 ? 1.653 -6.873 -8.369 1.00 96.56 137 LEU A CA 1
ATOM 1113 C C . LEU A 1 137 ? 0.170 -6.579 -8.144 1.00 96.56 137 LEU A C 1
ATOM 1115 O O . LEU A 1 137 ? -0.221 -6.107 -7.075 1.00 96.56 137 LEU A O 1
ATOM 1119 N N . THR A 1 138 ? -0.665 -6.891 -9.135 1.00 98.31 138 THR A N 1
ATOM 1120 C CA . THR A 1 138 ? -2.117 -6.683 -9.049 1.00 98.31 138 THR A CA 1
ATOM 1121 C C . THR A 1 138 ? -2.736 -7.520 -7.936 1.00 98.31 138 THR A C 1
ATOM 1123 O O . THR A 1 138 ? -3.534 -6.996 -7.156 1.00 98.31 138 THR A O 1
ATOM 1126 N N . LYS A 1 139 ? -2.333 -8.788 -7.787 1.00 97.75 139 LYS A N 1
ATOM 1127 C CA . LYS A 1 139 ? -2.802 -9.659 -6.703 1.00 97.75 139 LYS A CA 1
ATOM 1128 C C . LYS A 1 139 ? -2.427 -9.105 -5.331 1.00 97.75 139 LYS A C 1
ATOM 1130 O O . LYS A 1 139 ? -3.294 -9.000 -4.468 1.00 97.75 139 LYS A O 1
ATOM 1135 N N . THR A 1 140 ? -1.168 -8.717 -5.141 1.00 97.81 140 THR A N 1
ATOM 1136 C CA . THR A 1 140 ? -0.666 -8.226 -3.848 1.00 97.81 140 THR A CA 1
ATOM 1137 C C . THR A 1 140 ? -1.350 -6.925 -3.431 1.00 97.81 140 THR A C 1
ATOM 1139 O O . THR A 1 140 ? -1.827 -6.804 -2.305 1.00 97.81 140 THR A O 1
ATOM 1142 N N . LEU A 1 141 ? -1.480 -5.968 -4.353 1.00 98.62 141 LEU A N 1
ATOM 1143 C CA . LEU A 1 141 ? -2.157 -4.698 -4.077 1.00 98.62 141 LEU A CA 1
ATOM 1144 C C . LEU A 1 141 ? -3.660 -4.878 -3.849 1.00 98.62 141 LEU A C 1
ATOM 1146 O O . LEU A 1 141 ? -4.231 -4.208 -2.992 1.00 98.62 141 LEU A O 1
ATOM 1150 N N . SER A 1 142 ? -4.302 -5.799 -4.569 1.00 98.56 142 SER A N 1
ATOM 1151 C CA . SER A 1 142 ? -5.720 -6.106 -4.348 1.00 98.56 142 SER A CA 1
ATOM 1152 C C . SER A 1 142 ? -5.949 -6.783 -2.994 1.00 98.56 142 SER A C 1
ATOM 1154 O O . SER A 1 142 ? -6.944 -6.492 -2.338 1.00 98.56 142 SER A O 1
ATOM 1156 N N . ALA A 1 143 ? -5.018 -7.627 -2.537 1.00 98.56 143 ALA A N 1
ATOM 1157 C CA . ALA A 1 143 ? -5.064 -8.208 -1.196 1.00 98.56 143 ALA A CA 1
ATOM 1158 C C . ALA A 1 143 ? -4.906 -7.133 -0.106 1.00 98.56 143 ALA A C 1
ATOM 1160 O O . ALA A 1 143 ? -5.691 -7.099 0.840 1.00 98.56 143 ALA A O 1
ATOM 1161 N N . LEU A 1 144 ? -3.961 -6.196 -0.269 1.00 98.75 144 LEU A N 1
ATOM 1162 C CA . LEU A 1 144 ? -3.809 -5.073 0.664 1.00 98.75 144 LEU A CA 1
ATOM 1163 C C . LEU A 1 144 ? -5.066 -4.186 0.691 1.00 98.75 144 LEU A C 1
ATOM 1165 O O . LEU A 1 144 ? -5.526 -3.780 1.757 1.00 98.75 144 LEU A O 1
ATOM 1169 N N . ALA A 1 145 ? -5.673 -3.941 -0.473 1.00 98.69 145 ALA A N 1
ATOM 1170 C CA . ALA A 1 145 ? -6.946 -3.236 -0.555 1.00 98.69 145 ALA A CA 1
ATOM 1171 C C . ALA A 1 145 ? -8.085 -3.988 0.154 1.00 98.69 145 ALA A C 1
ATOM 1173 O O . ALA A 1 145 ? -8.923 -3.347 0.784 1.00 98.69 145 ALA A O 1
ATOM 1174 N N . ALA A 1 146 ? -8.118 -5.321 0.082 1.00 98.31 146 ALA A N 1
ATOM 1175 C CA . ALA A 1 146 ? -9.142 -6.131 0.736 1.00 98.31 146 ALA A CA 1
ATOM 1176 C C . ALA A 1 146 ? -9.048 -6.051 2.267 1.00 98.31 146 ALA A C 1
ATOM 1178 O O . ALA A 1 146 ? -10.066 -5.838 2.926 1.00 98.31 146 ALA A O 1
ATOM 1179 N N . ILE A 1 147 ? -7.844 -6.131 2.847 1.00 98.00 147 ILE A N 1
ATOM 1180 C CA . ILE A 1 147 ? -7.701 -5.940 4.299 1.00 98.00 147 ILE A CA 1
ATOM 1181 C C . ILE A 1 147 ? -8.009 -4.495 4.718 1.00 98.00 147 ILE A C 1
ATOM 1183 O O . ILE A 1 147 ? -8.580 -4.277 5.784 1.00 98.00 147 ILE A O 1
ATOM 1187 N N . ALA A 1 148 ? -7.705 -3.508 3.868 1.00 98.44 148 ALA A N 1
ATOM 1188 C CA . ALA A 1 148 ? -8.040 -2.105 4.111 1.00 98.44 148 ALA A CA 1
ATOM 1189 C C . ALA A 1 148 ? -9.551 -1.838 4.055 1.00 98.44 148 ALA A C 1
ATOM 1191 O O . ALA A 1 148 ? -10.067 -1.089 4.880 1.00 98.44 148 ALA A O 1
ATOM 1192 N N . GLU A 1 149 ? -10.278 -2.496 3.151 1.00 98.00 149 GLU A N 1
ATOM 1193 C CA . GLU A 1 149 ? -11.745 -2.463 3.115 1.00 98.00 149 GLU A CA 1
ATOM 1194 C C . GLU A 1 149 ? -12.347 -3.010 4.416 1.00 98.00 149 GLU A C 1
ATOM 1196 O O . GLU A 1 149 ? -13.237 -2.392 5.001 1.00 98.00 149 GLU A O 1
ATOM 1201 N N . ARG A 1 150 ? -11.813 -4.127 4.922 1.00 96.69 150 ARG A N 1
ATOM 1202 C CA . ARG A 1 150 ? -12.252 -4.706 6.199 1.00 96.69 150 ARG A CA 1
ATOM 1203 C C . ARG A 1 150 ? -11.956 -3.778 7.374 1.00 96.69 150 ARG A C 1
ATOM 1205 O O . ARG A 1 150 ? -12.842 -3.528 8.181 1.00 96.69 150 ARG A O 1
ATOM 1212 N N . ALA A 1 151 ? -10.755 -3.204 7.445 1.00 96.44 151 ALA A N 1
ATOM 1213 C CA . ALA A 1 151 ? -10.404 -2.218 8.473 1.00 96.44 151 ALA A CA 1
ATOM 1214 C C . ALA A 1 151 ? -11.238 -0.928 8.397 1.00 96.44 151 ALA A C 1
ATOM 1216 O O . ALA A 1 151 ? -11.434 -0.249 9.402 1.00 96.44 151 ALA A O 1
ATOM 1217 N N . TYR A 1 152 ? -11.753 -0.582 7.217 1.00 95.50 152 TYR A N 1
ATOM 1218 C CA . TYR A 1 152 ? -12.661 0.544 7.060 1.00 95.50 152 TYR A CA 1
ATOM 1219 C C . TYR A 1 152 ? -14.086 0.219 7.539 1.00 95.50 152 TYR A C 1
ATOM 1221 O O . TYR A 1 152 ? -14.694 1.033 8.231 1.00 95.50 152 TYR A O 1
ATOM 1229 N N . HIS A 1 153 ? -14.633 -0.951 7.207 1.00 90.88 153 HIS A N 1
ATOM 1230 C CA . HIS A 1 153 ? -16.037 -1.279 7.497 1.00 90.88 153 HIS A CA 1
ATOM 1231 C C . HIS A 1 153 ? -16.285 -1.976 8.837 1.00 90.88 153 HIS A C 1
ATOM 1233 O O . HIS A 1 153 ? -17.401 -1.931 9.356 1.00 90.88 153 HIS A O 1
ATOM 1239 N N . GLU A 1 154 ? -15.273 -2.630 9.392 1.00 90.19 154 GLU A N 1
ATOM 1240 C CA . GLU A 1 154 ? -15.374 -3.447 10.597 1.00 90.19 154 GLU A CA 1
ATOM 1241 C C . GLU A 1 154 ? -14.515 -2.855 11.734 1.00 90.19 154 GLU A C 1
ATOM 1243 O O . GLU A 1 154 ? -13.756 -1.907 11.547 1.00 90.19 154 GLU A O 1
ATOM 1248 N N . ASN A 1 155 ? -14.612 -3.416 12.944 1.00 89.94 155 ASN A N 1
ATOM 1249 C CA . ASN A 1 155 ? -13.805 -2.981 14.091 1.00 89.94 155 ASN A CA 1
ATOM 1250 C C . ASN A 1 155 ? -12.378 -3.570 14.051 1.00 89.94 155 ASN A C 1
ATOM 1252 O O . ASN A 1 155 ? -11.991 -4.360 14.920 1.00 89.94 155 ASN A O 1
ATOM 1256 N N . TYR A 1 156 ? -11.619 -3.216 13.013 1.00 95.50 156 TYR A N 1
ATOM 1257 C CA . TYR A 1 156 ? -10.236 -3.645 12.807 1.00 95.50 156 TYR A CA 1
ATOM 1258 C C . TYR A 1 156 ? -9.308 -2.459 12.556 1.00 95.50 156 TYR A C 1
ATOM 1260 O O . TYR A 1 156 ? -9.716 -1.416 12.053 1.00 95.50 156 TYR A O 1
ATOM 1268 N N . ASN A 1 157 ? -8.028 -2.676 12.841 1.00 96.00 157 ASN A N 1
ATOM 1269 C CA . ASN A 1 157 ? -6.927 -1.815 12.436 1.00 96.00 157 ASN A CA 1
ATOM 1270 C C . ASN A 1 157 ? -5.986 -2.594 11.513 1.00 96.00 157 ASN A C 1
ATOM 1272 O O . ASN A 1 157 ? -5.958 -3.828 11.527 1.00 96.00 157 ASN A O 1
ATOM 1276 N N . ILE A 1 158 ? -5.171 -1.866 10.753 1.00 98.00 158 ILE A N 1
ATOM 1277 C CA . ILE A 1 158 ? -3.999 -2.444 10.098 1.00 98.00 158 ILE A CA 1
ATOM 1278 C C . ILE A 1 158 ? -2.759 -2.057 10.892 1.00 98.00 158 ILE A C 1
ATOM 1280 O O . ILE A 1 158 ? -2.507 -0.875 11.130 1.00 98.00 158 ILE A O 1
ATOM 1284 N N . VAL A 1 159 ? -1.972 -3.058 11.267 1.00 97.44 159 VAL A N 1
ATOM 1285 C CA . VAL A 1 159 ? -0.646 -2.883 11.851 1.00 97.44 159 VAL A CA 1
ATOM 1286 C C . VAL A 1 159 ? 0.379 -3.164 10.764 1.00 97.44 159 VAL A C 1
ATOM 1288 O O . VAL A 1 159 ? 0.463 -4.273 10.244 1.00 97.44 159 VAL A O 1
ATOM 1291 N N . HIS A 1 160 ? 1.135 -2.142 10.389 1.00 97.75 160 HIS A N 1
ATOM 1292 C CA . HIS A 1 160 ? 2.220 -2.237 9.423 1.00 97.75 160 HIS A CA 1
ATOM 1293 C C . HIS A 1 160 ? 3.555 -2.360 10.150 1.00 97.75 160 HIS A C 1
ATOM 1295 O O . HIS A 1 160 ? 3.829 -1.597 11.077 1.00 97.75 160 HIS A O 1
ATOM 1301 N N . HIS A 1 161 ? 4.378 -3.312 9.723 1.00 96.12 161 HIS A N 1
ATOM 1302 C C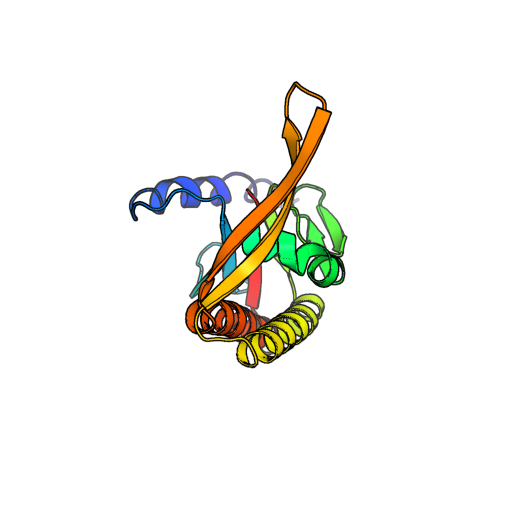A . HIS A 1 161 ? 5.764 -3.450 10.144 1.00 96.12 161 HIS A CA 1
ATOM 1303 C C . HIS A 1 161 ? 6.686 -2.980 9.015 1.00 96.12 161 HIS A C 1
ATOM 1305 O O . HIS A 1 161 ? 6.769 -3.592 7.946 1.00 96.12 161 HIS A O 1
ATOM 1311 N N . GLY A 1 162 ? 7.363 -1.863 9.276 1.00 93.19 162 GLY A N 1
ATOM 1312 C CA . GLY A 1 162 ? 8.551 -1.410 8.568 1.00 93.19 162 GLY A CA 1
ATOM 1313 C C . GLY A 1 162 ? 9.740 -2.353 8.753 1.00 93.19 162 GLY A C 1
ATOM 1314 O O . GLY A 1 162 ? 9.689 -3.281 9.563 1.00 93.19 162 GLY A O 1
ATOM 1315 N N . ILE A 1 163 ? 10.808 -2.083 8.007 1.00 91.44 163 ILE A N 1
ATOM 1316 C CA . ILE A 1 163 ? 12.061 -2.856 8.020 1.00 91.44 163 ILE A CA 1
ATOM 1317 C C . ILE A 1 163 ? 12.813 -2.666 9.340 1.00 91.44 163 ILE A C 1
ATOM 1319 O O . ILE A 1 163 ? 12.862 -1.510 9.826 1.00 91.44 163 ILE A O 1
#

Radius of gyration: 17.2 Å; Cα contacts (8 Å, |Δi|>4): 274; chains: 1; bounding box: 50×32×58 Å

Organism: NCBI:txid54913